Protein AF-A0A924WGQ6-F1 (afdb_monomer_lite)

Sequence (116 aa):
MAKQQQRPAPQPQQRKTAPAPVRRPAEKKESIFSAGSNELIFGRQNFILMGIGLALVLIGLATMSGGAMPDPNKWEPERIYSFTRITLAPIIMVAGFVTVAVGIFKRTPVANNSEA

Foldseek 3Di:
DDDDDDDDDDDDPDDPPDPDPPPDPPPPPPPPPPVPPPPPPAPPVLVVLLVVLVVLLVVLVVQQPQQDDPDPVDDDVCSNPPCCNPPVSVVSNVVSVVSNVCSVPVDDPPPPPPDD

pLDDT: mean 73.75, std 14.57, range [40.72, 95.31]

Structure (mmCIF, N/CA/C/O backbone):
data_AF-A0A924WGQ6-F1
#
_entry.id   AF-A0A924WGQ6-F1
#
loop_
_atom_site.group_PDB
_atom_site.id
_atom_site.type_symbol
_atom_site.label_atom_id
_atom_site.label_alt_id
_atom_site.label_comp_id
_atom_site.label_asym_id
_atom_site.label_entity_id
_atom_site.label_seq_id
_atom_site.pdbx_PDB_ins_code
_atom_site.Cartn_x
_atom_site.Cartn_y
_atom_site.Cartn_z
_atom_site.occupancy
_atom_site.B_iso_or_equiv
_atom_site.auth_seq_id
_atom_site.auth_comp_id
_atom_site.auth_asym_id
_atom_site.auth_atom_id
_atom_site.pdbx_PDB_model_num
ATOM 1 N N . MET A 1 1 ? -30.590 64.220 88.782 1.00 46.56 1 MET A N 1
ATOM 2 C CA . MET A 1 1 ? -30.851 62.978 88.026 1.00 46.56 1 MET A CA 1
ATOM 3 C C . MET A 1 1 ? -31.084 63.338 86.561 1.00 46.56 1 MET A C 1
ATOM 5 O O . MET A 1 1 ? -31.971 64.122 86.287 1.00 46.56 1 MET A O 1
ATOM 9 N N . ALA A 1 2 ? -30.199 62.834 85.695 1.00 44.94 2 ALA A N 1
ATOM 10 C CA . ALA A 1 2 ? -30.331 62.477 84.274 1.00 44.94 2 ALA A CA 1
ATOM 11 C C . ALA A 1 2 ? -31.230 63.284 83.286 1.00 44.94 2 ALA A C 1
ATOM 13 O O . ALA A 1 2 ? -32.449 63.246 83.392 1.00 44.94 2 ALA A O 1
ATOM 14 N N . LYS A 1 3 ? -30.567 63.789 82.220 1.00 44.88 3 LYS A N 1
ATOM 15 C CA . LYS A 1 3 ? -30.814 63.609 80.755 1.00 44.88 3 LYS A CA 1
ATOM 16 C C . LYS A 1 3 ? -30.995 64.873 79.883 1.00 44.88 3 LYS A C 1
ATOM 18 O O . LYS A 1 3 ? -31.962 65.596 80.043 1.00 44.88 3 LYS A O 1
ATOM 23 N N . GLN A 1 4 ? -30.122 64.925 78.851 1.00 50.44 4 GLN A N 1
ATOM 24 C CA . GLN A 1 4 ? -30.306 65.420 77.461 1.00 50.44 4 GLN A CA 1
ATOM 25 C C . GLN A 1 4 ? -30.511 66.946 77.285 1.00 50.44 4 GLN A C 1
ATOM 27 O O . GLN A 1 4 ? -31.231 67.557 78.046 1.00 50.44 4 GLN A O 1
ATOM 32 N N . GLN A 1 5 ? -29.932 67.676 76.320 1.00 52.31 5 GLN A N 1
ATOM 33 C CA . GLN A 1 5 ? -29.582 67.367 74.929 1.00 52.31 5 GLN A CA 1
ATOM 34 C C . GLN A 1 5 ? -28.833 68.588 74.294 1.00 52.31 5 GLN A C 1
ATOM 36 O O . GLN A 1 5 ? -29.193 69.721 74.583 1.00 52.31 5 GLN A O 1
ATOM 41 N N . GLN A 1 6 ? -27.913 68.326 73.341 1.00 51.81 6 GLN A N 1
ATOM 42 C CA . GLN A 1 6 ? -27.523 69.138 72.144 1.00 51.81 6 GLN A CA 1
ATOM 43 C C . GLN A 1 6 ? -26.500 70.326 72.179 1.00 51.81 6 GLN A C 1
ATOM 45 O O . GLN A 1 6 ? -26.848 71.459 72.465 1.00 51.81 6 GLN A O 1
ATOM 50 N N . ARG A 1 7 ? -25.262 70.014 71.710 1.00 52.53 7 ARG A N 1
ATOM 51 C CA . ARG A 1 7 ? -24.414 70.553 70.581 1.00 52.53 7 ARG A CA 1
ATOM 52 C C . ARG A 1 7 ? -24.196 72.073 70.338 1.00 52.53 7 ARG A C 1
ATOM 54 O O . ARG A 1 7 ? -25.148 72.839 70.370 1.00 52.53 7 ARG A O 1
ATOM 61 N N . PRO A 1 8 ? -22.972 72.480 69.899 1.00 52.50 8 PRO A N 1
ATOM 62 C CA . PRO A 1 8 ? -22.675 72.688 68.456 1.00 52.50 8 PRO A CA 1
ATOM 63 C C . PRO A 1 8 ? -21.314 72.126 67.943 1.00 52.50 8 PRO A C 1
ATOM 65 O O . PRO A 1 8 ? -20.557 71.503 68.677 1.00 52.50 8 PRO A O 1
ATOM 68 N N . ALA A 1 9 ? -21.085 72.267 66.629 1.00 64.94 9 ALA A N 1
ATOM 69 C CA . ALA A 1 9 ? -20.326 71.417 65.696 1.00 64.94 9 ALA A CA 1
ATOM 70 C C . ALA A 1 9 ? -18.778 71.513 65.653 1.00 64.94 9 ALA A C 1
ATOM 72 O O . ALA A 1 9 ? -18.228 72.611 65.653 1.00 64.94 9 ALA A O 1
ATOM 73 N N . PRO A 1 10 ? -18.088 70.386 65.382 1.00 58.06 10 PRO A N 1
ATOM 74 C CA . PRO A 1 10 ? -16.811 70.353 64.668 1.00 58.06 10 PRO A CA 1
ATOM 75 C C . PRO A 1 10 ? -17.032 70.234 63.149 1.00 58.06 10 PRO A C 1
ATOM 77 O O . PRO A 1 10 ? -17.890 69.488 62.678 1.00 58.06 10 PRO A O 1
ATOM 80 N N . GLN A 1 11 ? -16.252 71.004 62.397 1.00 62.16 11 GLN A N 1
ATOM 81 C CA . GLN A 1 11 ? -16.360 71.234 60.956 1.00 62.16 11 GLN A CA 1
ATOM 82 C C . GLN A 1 11 ? -16.189 69.959 60.101 1.00 62.16 11 GLN A C 1
ATOM 84 O O . GLN A 1 11 ? -15.439 69.055 60.476 1.00 62.16 11 GLN A O 1
ATOM 89 N N . PRO A 1 12 ? -16.830 69.890 58.918 1.00 52.91 12 PRO A N 1
ATOM 90 C CA . PRO A 1 12 ? -16.703 68.766 57.999 1.00 52.91 12 PRO A CA 1
ATOM 91 C C . PRO A 1 12 ? -15.320 68.766 57.331 1.00 52.91 12 PRO A C 1
ATOM 93 O O . PRO A 1 12 ? -15.083 69.476 56.354 1.00 52.91 12 PRO A O 1
ATOM 96 N N . GLN A 1 13 ? -14.401 67.937 57.832 1.00 59.25 13 GLN A N 1
ATOM 97 C CA . GLN A 1 13 ? -13.199 67.581 57.083 1.00 59.25 13 GLN A CA 1
ATOM 98 C C . GLN A 1 13 ? -13.611 66.810 55.829 1.00 59.25 13 GLN A C 1
ATOM 100 O O . GLN A 1 13 ? -14.220 65.739 55.870 1.00 59.25 13 GLN A O 1
ATOM 105 N N . GLN A 1 14 ? -13.328 67.449 54.701 1.00 59.91 14 GLN A N 1
ATOM 106 C CA . GLN A 1 14 ? -13.677 67.036 53.358 1.00 59.91 14 GLN A CA 1
ATOM 107 C C . GLN A 1 14 ? -13.204 65.608 53.081 1.00 59.91 14 GLN A C 1
ATOM 109 O O . GLN A 1 14 ? -12.016 65.290 53.131 1.00 59.91 14 GLN A O 1
ATOM 114 N N . ARG A 1 15 ? -14.167 64.759 52.719 1.00 58.88 15 ARG A N 1
ATOM 115 C CA . ARG A 1 15 ? -13.934 63.478 52.059 1.00 58.88 15 ARG A CA 1
ATOM 116 C C . ARG A 1 15 ? -13.085 63.704 50.807 1.00 58.88 15 ARG A C 1
ATOM 118 O O . ARG A 1 15 ? -13.582 64.206 49.804 1.00 58.88 15 ARG A O 1
ATOM 125 N N . LYS A 1 16 ? -11.842 63.237 50.835 1.00 53.50 16 LYS A N 1
ATOM 126 C CA . LYS A 1 16 ? -11.169 62.710 49.646 1.00 53.50 16 LYS A CA 1
ATOM 127 C C . LYS A 1 16 ? -10.887 61.242 49.914 1.00 53.50 16 LYS A C 1
ATOM 129 O O . LYS A 1 16 ? -9.807 60.847 50.330 1.00 53.50 16 LYS A O 1
ATOM 134 N N . THR A 1 17 ? -11.938 60.447 49.749 1.00 56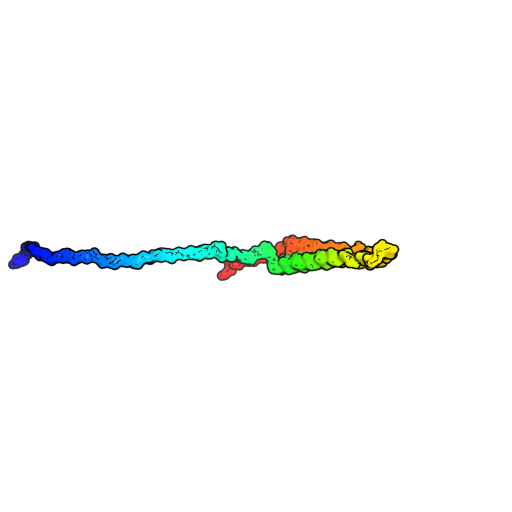.34 17 THR A N 1
ATOM 135 C CA . THR A 1 17 ? -11.839 59.001 49.587 1.00 56.34 17 THR A CA 1
ATOM 136 C C . THR A 1 17 ? -10.874 58.729 48.439 1.00 56.34 17 THR A C 1
ATOM 138 O O . THR A 1 17 ? -11.158 59.108 47.301 1.00 56.34 17 THR A O 1
ATOM 141 N N . ALA A 1 18 ? -9.735 58.105 48.734 1.00 66.31 18 ALA A N 1
ATOM 142 C CA . ALA A 1 18 ? -8.923 57.470 47.709 1.00 66.31 18 ALA A CA 1
ATOM 143 C C . ALA A 1 18 ? -9.837 56.522 46.908 1.00 66.31 18 ALA A C 1
ATOM 145 O O . ALA A 1 18 ? -10.608 55.777 47.525 1.00 66.31 18 ALA A O 1
ATOM 146 N N . PRO A 1 19 ? -9.837 56.571 45.566 1.00 61.28 19 PRO A N 1
ATOM 147 C CA . PRO A 1 19 ? -10.647 55.654 44.785 1.00 61.28 19 PRO A CA 1
ATOM 148 C C . PRO A 1 19 ? -10.179 54.229 45.089 1.00 61.28 19 PRO A C 1
ATOM 150 O O . PRO A 1 19 ? -8.992 53.916 44.992 1.00 61.28 19 PRO A O 1
ATOM 153 N N . ALA A 1 20 ? -11.117 53.384 45.515 1.00 65.31 20 ALA A N 1
ATOM 154 C CA . ALA A 1 20 ? -10.877 51.967 45.738 1.00 65.31 20 ALA A CA 1
ATOM 155 C C . ALA A 1 20 ? -10.213 51.360 44.487 1.00 65.31 20 ALA A C 1
ATOM 157 O O . ALA A 1 20 ? -10.630 51.694 43.372 1.00 65.31 20 ALA A O 1
ATOM 158 N N . PRO A 1 21 ? -9.211 50.471 44.621 1.00 68.00 21 PRO A N 1
ATOM 159 C CA . PRO A 1 21 ? -8.712 49.744 43.470 1.00 68.00 21 PRO A CA 1
ATOM 160 C C . PRO A 1 21 ? -9.886 48.922 42.952 1.00 68.00 21 PRO A C 1
ATOM 162 O O . PRO A 1 21 ? -10.379 48.025 43.638 1.00 68.00 21 PRO A O 1
ATOM 165 N N . VAL A 1 22 ? -10.384 49.283 41.770 1.00 67.12 22 VAL A N 1
ATOM 166 C CA . VAL A 1 22 ? -11.406 48.525 41.056 1.00 67.12 22 VAL A CA 1
ATOM 167 C C . VAL A 1 22 ? -10.825 47.128 40.872 1.00 67.12 22 VAL A C 1
ATOM 169 O O . VAL A 1 22 ? -9.979 46.908 40.005 1.00 67.12 22 VAL A O 1
ATOM 172 N N . ARG A 1 23 ? -11.222 46.195 41.746 1.00 65.25 23 ARG A N 1
ATOM 173 C CA . ARG A 1 23 ? -10.959 44.768 41.591 1.00 65.25 23 ARG A CA 1
ATOM 174 C C . ARG A 1 23 ? -11.731 44.353 40.351 1.00 65.25 23 ARG A C 1
ATOM 176 O O . ARG A 1 23 ? -12.902 44.000 40.437 1.00 65.25 23 ARG A O 1
ATOM 183 N N . ARG A 1 24 ? -11.097 44.490 39.186 1.00 62.75 24 ARG A N 1
ATOM 184 C CA . ARG A 1 24 ? -11.591 43.900 37.947 1.00 62.75 24 ARG A CA 1
ATOM 185 C C . ARG A 1 24 ? -11.776 42.414 38.260 1.00 62.75 24 ARG A C 1
ATOM 187 O O . ARG A 1 24 ? -10.806 41.802 38.721 1.00 62.75 24 ARG A O 1
ATOM 194 N N . PRO A 1 25 ? -12.983 41.843 38.110 1.00 57.25 25 PRO A N 1
ATOM 195 C CA . PRO A 1 25 ? -13.135 40.399 38.137 1.00 57.25 25 PRO A CA 1
ATOM 196 C C . PRO A 1 25 ? -12.107 39.846 37.158 1.00 57.25 25 PRO A C 1
ATOM 198 O O . PRO A 1 25 ? -11.990 40.369 36.051 1.00 57.25 25 PRO A O 1
ATOM 201 N N . ALA A 1 26 ? -11.293 38.895 37.609 1.00 63.25 26 ALA A N 1
ATOM 202 C CA . ALA A 1 26 ? -10.309 38.246 36.768 1.00 63.25 26 ALA A CA 1
ATOM 203 C C . ALA A 1 26 ? -11.035 37.725 35.525 1.00 63.25 26 ALA A C 1
ATOM 205 O O . ALA A 1 26 ? -11.803 36.768 35.596 1.00 63.25 26 ALA A O 1
ATOM 206 N N . GLU A 1 27 ? -10.845 38.425 34.411 1.00 61.34 27 GLU A N 1
ATOM 207 C CA . GLU A 1 27 ? -11.319 38.017 33.106 1.00 61.34 27 GLU A CA 1
ATOM 208 C C . GLU A 1 27 ? -10.617 36.697 32.825 1.00 61.34 27 GLU A C 1
ATOM 210 O O . GLU A 1 27 ? -9.405 36.650 32.589 1.00 61.34 27 GLU A O 1
ATOM 215 N N . LYS A 1 28 ? -11.364 35.601 32.985 1.00 57.94 28 LYS A N 1
ATOM 216 C CA . LYS A 1 28 ? -10.945 34.275 32.564 1.00 57.94 28 LYS A CA 1
ATOM 217 C C . LYS A 1 28 ? -10.652 34.422 31.077 1.00 57.94 28 LYS A C 1
ATOM 219 O O . LYS A 1 28 ? -11.575 34.459 30.271 1.00 57.94 28 LYS A O 1
ATOM 224 N N . LYS A 1 29 ? -9.369 34.574 30.734 1.00 61.41 29 LYS A N 1
ATOM 225 C CA . LYS A 1 29 ? -8.866 34.408 29.374 1.00 61.41 29 LYS A CA 1
ATOM 226 C C . LYS A 1 29 ? -9.233 32.986 28.976 1.00 61.41 29 LYS A C 1
ATOM 228 O O . LYS A 1 29 ? -8.475 32.051 29.212 1.00 61.41 29 LYS A O 1
ATOM 233 N N . GLU A 1 30 ? -10.425 32.823 28.425 1.00 64.06 30 GLU A N 1
ATOM 234 C CA . GLU A 1 30 ? -10.746 31.704 27.565 1.00 64.06 30 GLU A CA 1
ATOM 235 C C . GLU A 1 30 ? -9.752 31.832 26.415 1.00 64.06 30 GLU A C 1
ATOM 237 O O . GLU A 1 30 ? -9.872 32.687 25.536 1.00 64.06 30 GLU A O 1
ATOM 242 N N . SER A 1 31 ? -8.655 31.085 26.514 1.00 64.50 31 SER A N 1
ATOM 243 C CA . SER A 1 31 ? -7.716 30.935 25.423 1.00 64.50 31 SER A CA 1
ATOM 244 C C . SER A 1 31 ? -8.537 30.458 24.234 1.00 64.50 31 SER A C 1
ATOM 246 O O . SER A 1 31 ? -9.007 29.326 24.229 1.00 64.50 31 SER A O 1
ATOM 248 N N . ILE A 1 32 ? -8.711 31.321 23.234 1.00 63.28 32 ILE A N 1
ATOM 249 C CA . ILE A 1 32 ? -9.346 30.982 21.949 1.00 63.28 32 ILE A CA 1
ATOM 250 C C . ILE A 1 32 ? -8.636 29.781 21.295 1.00 63.28 32 ILE A C 1
ATOM 252 O O . ILE A 1 32 ? -9.212 29.047 20.503 1.00 63.28 32 ILE A O 1
ATOM 256 N N . PHE A 1 33 ? -7.402 29.518 21.721 1.00 66.88 33 PHE A N 1
ATOM 257 C CA . PHE A 1 33 ? -6.675 28.279 21.506 1.00 66.88 33 PHE A CA 1
ATOM 258 C C . PHE A 1 33 ? -6.871 27.323 22.686 1.00 66.88 33 PHE A C 1
ATOM 260 O O . PHE A 1 33 ? -5.917 26.947 23.362 1.00 66.88 33 PHE A O 1
ATOM 267 N N . SER A 1 34 ? -8.113 26.920 22.952 1.00 63.28 34 SER A N 1
ATOM 268 C CA . SER A 1 34 ? -8.317 25.604 23.543 1.00 63.28 34 SER A CA 1
ATOM 269 C C . SER A 1 34 ? -7.984 24.644 22.414 1.00 63.28 34 SER A C 1
ATOM 271 O O . SER A 1 34 ? -8.769 24.488 21.478 1.00 63.28 34 SER A O 1
ATOM 273 N N . ALA A 1 35 ? -6.758 24.114 22.418 1.00 65.06 35 ALA A N 1
ATOM 274 C CA . ALA A 1 35 ? -6.410 22.980 21.582 1.00 65.06 35 ALA A CA 1
ATOM 275 C C . ALA A 1 35 ? -7.403 21.881 21.958 1.00 65.06 35 ALA A C 1
ATOM 277 O O . ALA A 1 35 ? -7.253 21.250 23.006 1.00 65.06 35 ALA A O 1
ATOM 278 N N . GLY A 1 36 ? -8.475 21.762 21.164 1.00 61.25 36 GLY A N 1
ATOM 279 C CA . GLY A 1 36 ? -9.510 20.762 21.355 1.00 61.25 36 GLY A CA 1
ATOM 280 C C . GLY A 1 36 ? -8.816 19.436 21.598 1.00 61.25 36 GLY A C 1
ATOM 281 O O . GLY A 1 36 ? -7.837 19.125 20.913 1.00 61.25 36 GLY A O 1
ATOM 282 N N . SER A 1 37 ? -9.252 18.731 22.640 1.00 61.59 37 SER A N 1
ATOM 283 C CA . SER A 1 37 ? -8.768 17.399 22.986 1.00 61.59 37 SER A CA 1
ATOM 284 C C . SER A 1 37 ? -8.487 16.632 21.697 1.00 61.59 37 SER A C 1
ATOM 286 O O . SER A 1 37 ? -9.382 16.514 20.863 1.00 61.59 37 SER A O 1
ATOM 288 N N . ASN A 1 38 ? -7.226 16.218 21.503 1.00 64.69 38 ASN A N 1
ATOM 289 C CA . ASN A 1 38 ? -6.743 15.495 20.321 1.00 64.69 38 ASN A CA 1
ATOM 290 C C . ASN A 1 38 ? -7.372 14.095 20.280 1.00 64.69 38 ASN A C 1
ATOM 292 O O . ASN A 1 38 ? -6.693 13.076 20.402 1.00 64.69 38 ASN A O 1
ATOM 296 N N . GLU A 1 39 ? -8.689 14.047 20.172 1.00 68.69 39 GLU A N 1
ATOM 297 C CA . GLU A 1 39 ? -9.457 12.841 20.004 1.00 68.69 39 GLU A CA 1
ATOM 298 C C . GLU A 1 39 ? -9.357 12.493 18.527 1.00 68.69 39 GLU A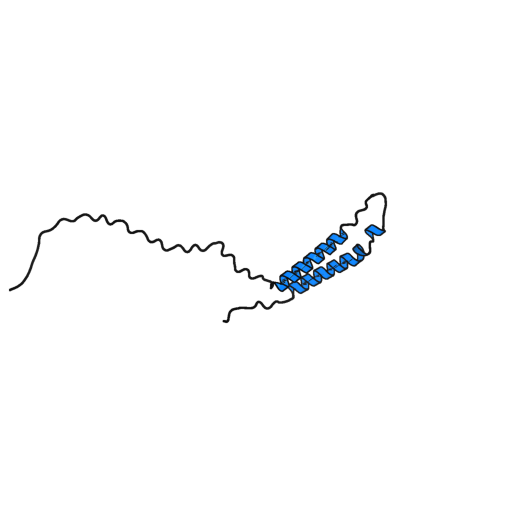 C 1
ATOM 300 O O . GLU A 1 39 ? -10.070 13.000 17.662 1.00 68.69 39 GLU A O 1
ATOM 305 N N . LEU A 1 40 ? -8.334 11.701 18.218 1.00 74.31 40 LEU A N 1
ATOM 306 C CA . LEU A 1 40 ? -8.158 11.156 16.887 1.00 74.31 40 LEU A CA 1
ATOM 307 C C . LEU A 1 40 ? -9.415 10.342 16.553 1.00 74.31 40 LEU A C 1
ATOM 309 O O . LEU A 1 40 ? -9.727 9.378 17.249 1.00 74.31 40 LEU A O 1
ATOM 313 N N . ILE A 1 41 ? -10.101 10.710 15.462 1.00 74.00 41 ILE A N 1
ATOM 314 C CA . ILE A 1 41 ? -11.299 10.011 14.945 1.0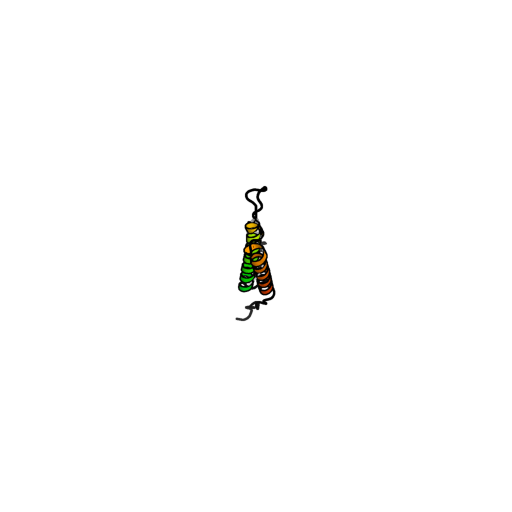0 74.00 41 ILE A CA 1
ATOM 315 C C . ILE A 1 41 ? -11.029 8.506 14.776 1.00 74.00 41 ILE A C 1
ATOM 317 O O . ILE A 1 41 ? -11.921 7.671 14.910 1.00 74.00 41 ILE A O 1
ATOM 321 N N . PHE A 1 42 ? -9.770 8.161 14.510 1.00 75.19 42 PHE A N 1
ATOM 322 C CA . PHE A 1 42 ? -9.275 6.797 14.452 1.00 75.19 42 PHE A CA 1
ATOM 323 C C . PHE A 1 42 ? -8.283 6.568 15.591 1.00 75.19 42 PHE A C 1
ATOM 325 O O . PHE A 1 42 ? -7.388 7.383 15.815 1.00 75.19 42 PHE A O 1
ATOM 332 N N . GLY A 1 43 ? -8.384 5.428 16.280 1.00 84.25 43 GLY A N 1
ATOM 333 C CA . GLY A 1 43 ? -7.410 5.068 17.309 1.00 84.25 43 GLY A CA 1
ATOM 334 C C . GLY A 1 43 ? -5.977 5.051 16.758 1.00 84.25 43 GLY A C 1
ATOM 335 O O . GLY A 1 43 ? -5.751 4.786 15.575 1.00 84.25 43 GLY A O 1
ATOM 336 N N . ARG A 1 44 ? -4.977 5.282 17.621 1.00 82.62 44 ARG A N 1
ATOM 337 C CA . ARG A 1 44 ? -3.548 5.348 17.239 1.00 82.62 44 ARG A CA 1
ATOM 338 C C . ARG A 1 44 ? -3.108 4.183 16.345 1.00 82.62 44 ARG A C 1
ATOM 340 O O . ARG A 1 44 ? -2.371 4.373 15.384 1.00 82.62 44 ARG A O 1
ATOM 347 N N . GLN A 1 45 ? -3.575 2.973 16.645 1.00 84.50 45 GLN A N 1
ATOM 348 C CA . GLN A 1 45 ? -3.227 1.775 15.881 1.00 84.50 45 GLN A CA 1
ATOM 349 C C . GLN A 1 45 ? -3.797 1.793 14.455 1.00 84.50 45 GLN A C 1
ATOM 351 O O . GLN A 1 45 ? -3.153 1.318 13.525 1.00 84.50 45 GLN A O 1
ATOM 356 N N . ASN A 1 46 ? -4.986 2.355 14.268 1.00 88.94 46 ASN A N 1
ATOM 357 C CA . ASN A 1 46 ? -5.624 2.485 12.965 1.00 88.94 46 ASN A CA 1
ATOM 358 C C . ASN A 1 46 ? -4.966 3.563 12.115 1.00 88.94 46 ASN A C 1
ATOM 360 O O . ASN A 1 46 ? -4.727 3.347 10.931 1.00 88.94 46 ASN A O 1
ATOM 364 N N . PHE A 1 47 ? -4.584 4.674 12.741 1.00 89.44 47 PHE A N 1
ATOM 365 C CA . PHE A 1 47 ? -3.811 5.716 12.079 1.00 89.44 47 PHE A CA 1
ATOM 366 C C . PHE A 1 47 ? -2.471 5.181 11.541 1.00 89.44 47 PHE A C 1
ATOM 368 O O . PHE A 1 47 ? -2.098 5.472 10.407 1.00 89.44 47 PHE A O 1
ATOM 375 N N . ILE A 1 48 ? -1.787 4.320 12.306 1.00 90.50 48 ILE A N 1
ATOM 376 C CA . ILE A 1 48 ? -0.557 3.648 11.850 1.00 90.50 48 ILE A CA 1
ATOM 377 C C . ILE A 1 48 ? -0.833 2.746 10.637 1.00 90.50 48 ILE A C 1
ATOM 379 O O . ILE A 1 48 ? -0.082 2.797 9.666 1.00 90.50 48 ILE A O 1
ATOM 383 N N . LEU A 1 49 ? -1.917 1.958 10.651 1.00 91.00 49 LEU A N 1
ATOM 384 C CA . LEU A 1 49 ? -2.294 1.110 9.509 1.00 91.00 49 LEU A CA 1
ATOM 385 C C . LEU A 1 49 ? -2.578 1.934 8.247 1.00 91.00 49 LEU A C 1
ATOM 387 O O . LEU A 1 49 ? -2.130 1.565 7.162 1.00 91.00 49 LEU A O 1
ATOM 391 N N . MET A 1 50 ? -3.262 3.072 8.383 1.00 91.56 50 MET A N 1
ATOM 392 C CA . MET A 1 50 ? -3.493 3.982 7.259 1.00 91.56 50 MET A CA 1
ATOM 393 C C . MET A 1 50 ? -2.188 4.586 6.729 1.00 91.56 50 MET A C 1
ATOM 395 O O . MET A 1 50 ? -2.006 4.656 5.515 1.00 91.56 50 MET A O 1
ATOM 399 N N . GLY A 1 51 ? -1.257 4.959 7.613 1.00 93.75 51 GLY A N 1
ATOM 400 C CA . GLY A 1 51 ? 0.069 5.446 7.221 1.00 93.75 51 GLY A CA 1
ATOM 401 C C . GLY A 1 51 ? 0.882 4.405 6.445 1.00 93.75 51 GLY A C 1
ATOM 402 O O . GLY A 1 51 ? 1.482 4.728 5.422 1.00 93.75 51 GLY A O 1
ATOM 403 N N . ILE A 1 52 ? 0.844 3.140 6.877 1.00 94.31 52 ILE A N 1
ATOM 404 C CA . ILE A 1 52 ? 1.487 2.025 6.161 1.00 94.31 52 ILE A CA 1
ATOM 405 C C . ILE A 1 52 ? 0.849 1.835 4.780 1.00 94.31 52 ILE A C 1
ATOM 407 O O . ILE A 1 52 ? 1.560 1.719 3.782 1.00 94.31 52 ILE A O 1
ATOM 411 N N . GLY A 1 53 ? -0.483 1.848 4.700 1.00 93.25 53 GLY A N 1
ATOM 412 C CA . GLY A 1 53 ? -1.194 1.734 3.428 1.00 93.25 53 GLY A CA 1
ATOM 413 C C . GLY A 1 53 ? -0.854 2.867 2.454 1.00 93.25 53 GLY A C 1
ATOM 414 O O . GLY A 1 53 ? -0.613 2.613 1.275 1.00 93.25 53 GLY A O 1
ATOM 415 N N . LEU A 1 54 ? -0.735 4.103 2.949 1.00 94.88 54 LEU A N 1
ATOM 416 C CA . LEU A 1 54 ? -0.304 5.247 2.145 1.00 94.88 54 LEU A CA 1
ATOM 417 C C . LEU A 1 54 ? 1.126 5.072 1.616 1.00 94.88 54 LEU A C 1
ATOM 419 O O . LEU A 1 54 ? 1.376 5.321 0.437 1.00 94.88 54 LEU A O 1
ATOM 423 N N . ALA A 1 55 ? 2.054 4.601 2.453 1.00 95.31 55 ALA A N 1
ATOM 424 C CA . ALA A 1 55 ? 3.425 4.326 2.029 1.00 95.31 55 ALA A CA 1
ATOM 425 C C . ALA A 1 55 ? 3.475 3.275 0.905 1.00 95.31 55 ALA A C 1
ATOM 427 O O . ALA A 1 55 ? 4.194 3.464 -0.074 1.00 95.31 55 ALA A O 1
ATOM 428 N N . LEU A 1 56 ? 2.666 2.213 0.991 1.00 93.94 56 LEU A N 1
ATOM 429 C CA . LEU A 1 56 ? 2.568 1.194 -0.061 1.00 93.94 56 LEU A CA 1
ATOM 430 C C . LEU A 1 56 ? 2.055 1.766 -1.388 1.00 93.94 56 LEU A C 1
ATOM 432 O O . LEU A 1 56 ? 2.608 1.451 -2.440 1.00 93.94 56 LEU A O 1
ATOM 436 N N . VAL A 1 57 ? 1.045 2.641 -1.352 1.00 93.44 57 VAL A N 1
ATOM 437 C CA . VAL A 1 57 ? 0.536 3.307 -2.563 1.00 93.44 57 VAL A CA 1
ATOM 438 C C . VAL A 1 57 ? 1.617 4.185 -3.196 1.00 93.44 57 VAL A C 1
ATOM 440 O O . VAL A 1 57 ? 1.829 4.115 -4.406 1.00 93.44 57 VAL A O 1
ATOM 443 N N . LEU A 1 58 ? 2.347 4.963 -2.390 1.00 94.00 58 LEU A N 1
ATOM 444 C CA . LEU A 1 58 ? 3.451 5.793 -2.879 1.00 94.00 58 LEU A CA 1
ATOM 445 C C . LEU A 1 58 ? 4.572 4.952 -3.499 1.00 94.00 58 LEU A C 1
ATOM 447 O O . LEU A 1 58 ? 5.084 5.314 -4.555 1.00 94.00 58 LEU A O 1
ATOM 451 N N . ILE A 1 59 ? 4.918 3.812 -2.896 1.00 92.06 59 ILE A N 1
ATOM 452 C CA . ILE A 1 59 ? 5.907 2.875 -3.447 1.00 92.06 59 ILE A CA 1
ATOM 453 C C . ILE A 1 59 ? 5.421 2.284 -4.777 1.00 92.06 59 ILE A C 1
ATOM 455 O O . ILE A 1 59 ? 6.192 2.222 -5.737 1.00 92.06 59 ILE A O 1
ATOM 459 N N . GLY A 1 60 ? 4.149 1.884 -4.871 1.00 89.56 60 GLY A N 1
ATOM 460 C CA . GLY A 1 60 ? 3.558 1.373 -6.1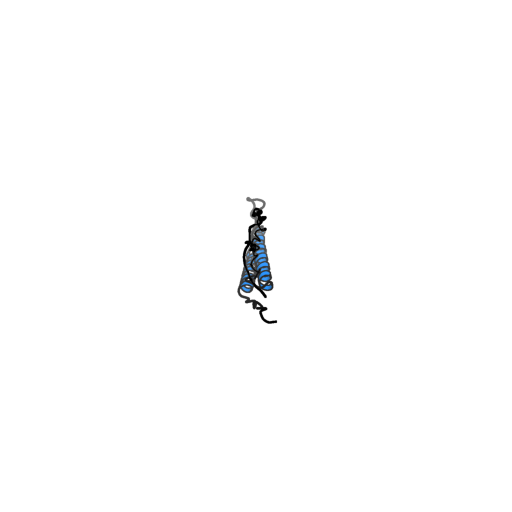11 1.00 89.56 60 GLY A CA 1
ATOM 461 C C . GLY A 1 60 ? 3.625 2.399 -7.246 1.00 89.56 60 GLY A C 1
ATOM 462 O O . GLY A 1 60 ? 4.098 2.088 -8.340 1.00 89.56 60 GLY A O 1
ATOM 463 N N . LEU A 1 61 ? 3.250 3.649 -6.959 1.00 89.19 61 LEU A N 1
ATOM 464 C CA . LEU A 1 61 ? 3.332 4.756 -7.916 1.00 89.19 61 LEU A CA 1
ATOM 465 C C . LEU A 1 61 ? 4.783 5.092 -8.297 1.00 89.19 61 LEU A C 1
ATOM 467 O O . LEU A 1 61 ? 5.085 5.273 -9.476 1.00 89.19 61 LEU A O 1
ATOM 471 N N . ALA A 1 62 ? 5.700 5.120 -7.327 1.00 88.00 62 ALA A N 1
ATOM 472 C CA . ALA A 1 62 ? 7.121 5.366 -7.578 1.00 88.00 62 ALA A CA 1
ATOM 473 C C . ALA A 1 62 ? 7.752 4.269 -8.449 1.00 88.00 62 ALA A C 1
ATOM 475 O O . ALA A 1 62 ? 8.579 4.549 -9.312 1.00 88.00 62 ALA A O 1
ATOM 476 N N . THR A 1 63 ? 7.325 3.018 -8.282 1.00 84.12 63 THR A N 1
ATOM 477 C CA . THR A 1 63 ? 7.813 1.897 -9.097 1.00 84.12 63 THR A CA 1
ATOM 478 C C . THR A 1 63 ? 7.383 2.034 -10.565 1.00 84.12 63 THR A C 1
ATOM 480 O O . THR A 1 63 ? 8.129 1.658 -11.471 1.00 84.12 63 THR A O 1
ATOM 483 N N . MET A 1 64 ? 6.214 2.630 -10.831 1.00 82.25 64 MET A N 1
ATOM 484 C CA . MET A 1 64 ? 5.744 2.888 -12.197 1.00 82.25 64 MET A CA 1
ATOM 485 C C . MET A 1 64 ? 6.543 3.992 -12.911 1.00 82.25 64 MET A C 1
ATOM 487 O O . MET A 1 64 ? 6.762 3.879 -14.118 1.00 82.25 64 MET A O 1
ATOM 491 N N . SER A 1 65 ? 7.042 5.011 -12.200 1.00 76.69 65 SER A N 1
ATOM 492 C CA . SER A 1 65 ? 7.639 6.209 -12.819 1.00 76.69 65 SER A CA 1
ATOM 493 C C . SER A 1 65 ? 8.999 5.985 -13.502 1.00 76.69 65 SER A C 1
ATOM 495 O O . SER A 1 65 ? 9.363 6.728 -14.408 1.00 76.69 65 SER A O 1
ATOM 497 N N . GLY A 1 66 ? 9.758 4.948 -13.133 1.00 71.56 66 GLY A N 1
ATOM 498 C CA . GLY A 1 66 ? 11.155 4.786 -13.578 1.00 71.56 66 GLY A CA 1
ATOM 499 C C . GLY A 1 66 ? 11.393 4.290 -15.018 1.00 71.56 66 GLY A C 1
ATOM 500 O O . GLY A 1 66 ? 12.423 3.665 -15.251 1.00 71.56 66 GLY A O 1
ATOM 501 N N . GLY A 1 67 ? 10.426 4.398 -15.935 1.00 70.69 67 GLY A N 1
ATOM 502 C CA . GLY A 1 67 ? 10.385 3.649 -17.210 1.00 70.69 67 GLY A CA 1
ATOM 503 C C . GLY A 1 67 ? 10.921 4.413 -18.413 1.00 70.69 67 GLY A C 1
ATOM 504 O O . GLY A 1 67 ? 10.746 3.970 -19.544 1.00 70.69 67 GLY A O 1
ATOM 505 N N . ALA A 1 68 ? 11.524 5.575 -18.167 1.00 70.25 68 ALA A N 1
ATOM 506 C CA . ALA A 1 68 ? 11.970 6.482 -19.208 1.00 70.25 68 ALA A CA 1
ATOM 507 C C . ALA A 1 68 ? 13.093 5.866 -20.055 1.00 70.25 68 ALA A C 1
ATOM 509 O O . ALA A 1 68 ? 14.066 5.308 -19.538 1.00 70.25 68 ALA A O 1
ATOM 510 N N . MET A 1 69 ? 12.935 5.988 -21.370 1.00 66.81 69 MET A N 1
ATOM 511 C CA . MET A 1 69 ? 13.923 5.590 -22.365 1.00 66.81 69 MET A CA 1
ATOM 512 C C . MET A 1 69 ? 15.119 6.556 -22.296 1.00 66.81 69 MET A C 1
ATOM 514 O O . MET A 1 69 ? 14.895 7.763 -22.388 1.00 66.81 69 MET A O 1
ATOM 518 N N . PRO A 1 70 ? 16.367 6.080 -22.138 1.00 72.94 70 PRO A N 1
ATOM 519 C CA . PRO A 1 70 ? 17.537 6.959 -22.169 1.00 72.94 70 PRO A CA 1
ATOM 520 C C . PRO A 1 70 ? 17.783 7.564 -23.561 1.00 72.94 70 PRO A C 1
ATOM 522 O O . PRO A 1 70 ? 18.239 8.698 -23.646 1.00 72.94 70 PRO A O 1
ATOM 525 N N . ASP A 1 71 ? 17.419 6.849 -24.631 1.00 77.25 71 ASP A N 1
ATOM 526 C CA . ASP A 1 71 ? 17.469 7.331 -26.013 1.00 77.25 71 ASP A CA 1
ATOM 527 C C . ASP A 1 71 ? 16.087 7.182 -26.672 1.00 77.25 71 ASP A C 1
ATOM 529 O O . ASP A 1 71 ? 15.646 6.053 -26.880 1.00 77.25 71 ASP A O 1
ATOM 533 N N . PRO A 1 72 ? 15.401 8.267 -27.076 1.00 75.50 72 PRO A N 1
ATOM 534 C CA . PRO A 1 72 ? 14.069 8.190 -27.690 1.00 75.50 72 PRO A CA 1
ATOM 535 C C . PRO A 1 72 ? 14.047 7.467 -29.051 1.00 75.50 72 PRO A C 1
ATOM 537 O O . PRO A 1 72 ? 12.979 7.105 -29.533 1.00 75.50 72 PRO A O 1
ATOM 540 N N . ASN A 1 73 ? 15.217 7.229 -29.656 1.00 78.94 73 ASN A N 1
ATOM 541 C CA . ASN A 1 73 ? 15.376 6.517 -30.928 1.00 78.94 73 ASN A CA 1
ATOM 542 C C . ASN A 1 73 ? 15.680 5.013 -30.767 1.00 78.94 73 ASN A C 1
ATOM 544 O O . ASN A 1 73 ? 15.790 4.309 -31.770 1.00 78.94 73 ASN A O 1
ATOM 548 N N . LYS A 1 74 ? 15.839 4.508 -29.535 1.00 71.00 74 LYS A N 1
ATOM 549 C CA . LYS A 1 74 ? 16.073 3.084 -29.252 1.00 71.00 74 LYS A CA 1
ATOM 550 C C . LYS A 1 74 ? 15.008 2.555 -28.307 1.00 71.00 74 LYS A C 1
ATOM 552 O O . LYS A 1 74 ? 14.952 2.952 -27.152 1.00 71.00 74 LYS A O 1
ATOM 557 N N . TRP A 1 75 ? 14.187 1.632 -28.799 1.00 70.25 75 TRP A N 1
ATOM 558 C CA . TRP A 1 75 ? 13.162 0.966 -28.004 1.00 70.25 75 TRP A CA 1
ATOM 559 C C . TRP A 1 75 ? 13.763 -0.217 -27.235 1.00 70.25 75 TRP A C 1
ATOM 561 O O . TRP A 1 75 ? 14.108 -1.229 -27.840 1.00 70.25 75 TRP A O 1
ATOM 571 N N . GLU A 1 76 ? 13.871 -0.100 -25.909 1.00 70.94 76 GLU A N 1
ATOM 572 C CA . GLU A 1 76 ? 14.240 -1.202 -25.000 1.00 70.94 76 GLU A CA 1
ATOM 573 C C . GLU A 1 76 ? 12.958 -1.760 -24.348 1.00 70.94 76 GLU A C 1
ATOM 575 O O . GLU A 1 76 ? 12.530 -1.267 -23.292 1.00 70.94 76 GLU A O 1
ATOM 580 N N . PRO A 1 77 ? 12.308 -2.776 -24.947 1.00 69.94 77 PRO A N 1
ATOM 581 C CA . PRO A 1 77 ? 11.043 -3.318 -24.451 1.00 69.94 77 PRO A CA 1
ATOM 582 C C . PRO A 1 77 ? 11.158 -3.871 -23.026 1.00 69.94 77 PRO A C 1
ATOM 584 O O . PRO A 1 77 ? 10.188 -3.825 -22.278 1.00 69.94 77 PRO A O 1
ATOM 587 N N . GLU A 1 78 ? 12.342 -4.319 -22.607 1.00 72.06 78 GLU A N 1
ATOM 588 C CA . GLU A 1 78 ? 12.597 -4.874 -21.272 1.00 72.06 78 GLU A CA 1
ATOM 589 C C . GLU A 1 78 ? 12.441 -3.844 -20.138 1.00 72.06 78 GLU A C 1
ATOM 591 O O . GLU A 1 78 ? 12.038 -4.192 -19.026 1.00 72.06 78 GLU A O 1
ATOM 596 N N . ARG A 1 79 ? 12.716 -2.555 -20.399 1.00 67.56 79 ARG A N 1
ATOM 597 C CA . ARG A 1 79 ? 12.558 -1.488 -19.389 1.00 67.56 79 ARG A CA 1
ATOM 598 C C . ARG A 1 79 ? 11.106 -1.078 -19.197 1.00 67.56 79 ARG A C 1
ATOM 600 O O . ARG A 1 79 ? 10.706 -0.772 -18.069 1.00 67.56 79 ARG A O 1
ATOM 607 N N . ILE A 1 80 ? 10.343 -1.071 -20.287 1.00 70.56 80 ILE A N 1
ATOM 608 C CA . ILE A 1 80 ? 8.942 -0.639 -20.324 1.00 70.56 80 ILE A CA 1
ATOM 609 C C . ILE A 1 80 ? 8.040 -1.787 -19.874 1.00 70.56 80 ILE A C 1
ATOM 611 O O . ILE A 1 80 ? 7.235 -1.616 -18.959 1.00 70.56 80 ILE A O 1
ATOM 615 N N . TYR A 1 81 ? 8.252 -2.982 -20.429 1.00 68.31 81 TYR A N 1
ATOM 616 C CA . TYR A 1 81 ? 7.532 -4.202 -20.079 1.00 68.31 81 TYR A CA 1
ATOM 617 C C . TYR A 1 81 ? 8.219 -5.008 -18.973 1.00 68.31 81 TYR A C 1
ATOM 619 O O . TYR A 1 81 ? 8.206 -6.238 -18.960 1.00 68.31 81 TYR A O 1
ATOM 627 N N . SER A 1 82 ? 8.822 -4.313 -18.011 1.00 71.62 82 SER A N 1
ATOM 628 C CA . SER A 1 82 ? 9.382 -4.976 -16.841 1.00 71.62 82 SER A CA 1
ATOM 629 C C . SER A 1 82 ? 8.254 -5.592 -16.010 1.00 71.62 82 SER A C 1
ATOM 631 O O . SER A 1 82 ? 7.288 -4.907 -15.653 1.00 71.62 82 SER A O 1
ATOM 633 N N . PHE A 1 83 ? 8.401 -6.869 -15.644 1.00 77.94 83 PHE A N 1
ATOM 634 C CA . PHE A 1 83 ? 7.483 -7.593 -14.753 1.00 77.94 83 PHE A CA 1
ATOM 635 C C . PHE A 1 83 ? 7.172 -6.806 -13.466 1.00 77.94 83 PHE A C 1
ATOM 637 O O . PHE A 1 83 ? 6.052 -6.836 -12.947 1.00 77.94 83 PHE A O 1
ATOM 644 N N . THR A 1 84 ? 8.145 -6.029 -12.991 1.00 80.06 84 THR A N 1
ATOM 645 C CA . THR A 1 84 ? 8.027 -5.153 -11.825 1.00 80.06 84 THR A CA 1
ATOM 646 C C . THR A 1 84 ? 6.974 -4.052 -12.011 1.00 80.06 84 THR A C 1
ATOM 648 O O . THR A 1 84 ? 6.290 -3.691 -11.062 1.00 80.06 84 THR A O 1
ATOM 651 N N . ARG A 1 85 ? 6.786 -3.518 -13.221 1.00 81.44 85 ARG A N 1
ATOM 652 C CA . ARG A 1 85 ? 5.831 -2.425 -13.485 1.00 81.44 85 ARG A CA 1
ATOM 653 C C . ARG A 1 85 ? 4.456 -2.926 -13.893 1.00 81.44 85 ARG A C 1
ATOM 655 O O . ARG A 1 85 ? 3.464 -2.344 -13.478 1.00 81.44 85 ARG A O 1
ATOM 662 N N . ILE A 1 86 ? 4.403 -3.975 -14.713 1.00 81.81 86 ILE A N 1
ATOM 663 C CA . ILE A 1 86 ? 3.135 -4.514 -15.228 1.00 81.81 86 ILE A CA 1
ATOM 664 C C . ILE A 1 86 ? 2.384 -5.272 -14.135 1.00 81.81 86 ILE A C 1
ATOM 666 O O . ILE A 1 86 ? 1.163 -5.209 -14.066 1.00 81.81 86 ILE A O 1
ATOM 670 N N . THR A 1 87 ? 3.113 -5.992 -13.284 1.00 83.44 87 THR A N 1
ATOM 671 C CA . THR A 1 87 ? 2.522 -6.954 -12.347 1.00 83.44 87 THR A CA 1
ATOM 672 C C . THR A 1 87 ? 2.801 -6.564 -10.909 1.00 83.44 87 THR A C 1
ATOM 674 O O . THR A 1 87 ? 1.868 -6.408 -10.128 1.00 83.44 87 THR A O 1
ATOM 677 N N . LEU A 1 88 ? 4.067 -6.342 -10.549 1.00 86.44 88 LEU A N 1
ATOM 678 C CA . LEU A 1 88 ? 4.415 -6.099 -9.148 1.00 86.44 88 LEU A CA 1
ATOM 679 C C . LEU A 1 88 ? 3.862 -4.757 -8.638 1.00 86.44 88 LEU A C 1
ATOM 681 O O . LEU A 1 88 ? 3.269 -4.713 -7.564 1.00 86.44 88 LEU A O 1
ATOM 685 N N . ALA A 1 89 ? 3.997 -3.677 -9.414 1.00 88.81 89 ALA A N 1
ATOM 686 C CA . ALA A 1 89 ? 3.539 -2.351 -9.006 1.00 88.81 89 ALA A CA 1
ATOM 687 C C . ALA A 1 89 ? 2.008 -2.271 -8.809 1.00 88.81 89 ALA A C 1
ATOM 689 O O . ALA A 1 89 ? 1.595 -1.802 -7.744 1.00 88.81 89 ALA A O 1
ATOM 690 N N . PRO A 1 90 ? 1.150 -2.777 -9.724 1.00 88.94 90 PRO A N 1
ATOM 691 C CA . PRO A 1 90 ? -0.293 -2.821 -9.490 1.00 88.94 90 PRO A CA 1
ATOM 692 C C . PRO A 1 90 ? -0.679 -3.681 -8.288 1.00 88.94 90 PRO A C 1
ATOM 694 O O . PRO A 1 90 ? -1.546 -3.282 -7.516 1.00 88.94 90 PRO A O 1
ATOM 697 N N . ILE A 1 91 ? -0.016 -4.823 -8.078 1.00 93.62 91 ILE A N 1
ATOM 698 C CA . ILE A 1 91 ? -0.282 -5.690 -6.921 1.00 93.62 91 ILE A CA 1
ATOM 699 C C . ILE A 1 91 ? 0.016 -4.948 -5.612 1.00 93.62 91 ILE A C 1
ATOM 701 O O . ILE A 1 91 ? -0.809 -4.963 -4.698 1.00 93.62 91 ILE A O 1
ATOM 705 N N . ILE A 1 92 ? 1.155 -4.253 -5.532 1.00 92.19 92 ILE A N 1
ATOM 706 C CA . ILE A 1 92 ? 1.519 -3.439 -4.362 1.00 92.19 92 ILE A CA 1
ATOM 707 C C . ILE A 1 92 ? 0.499 -2.314 -4.148 1.00 92.19 92 ILE A C 1
ATOM 709 O O . ILE A 1 92 ? 0.083 -2.071 -3.015 1.00 92.19 92 ILE A O 1
ATOM 713 N N . MET A 1 93 ? 0.056 -1.656 -5.222 1.00 93.50 93 MET A N 1
ATOM 714 C CA . MET A 1 93 ? -0.940 -0.587 -5.147 1.00 93.50 93 MET A CA 1
ATOM 715 C C . MET A 1 93 ? -2.280 -1.099 -4.594 1.00 93.50 93 MET A C 1
ATOM 717 O O . MET A 1 93 ? -2.837 -0.496 -3.677 1.00 93.50 93 MET A O 1
ATOM 721 N N . VAL A 1 94 ? -2.768 -2.242 -5.090 1.00 94.81 94 VAL A N 1
ATOM 722 C CA . VAL A 1 94 ? -3.996 -2.888 -4.597 1.00 94.81 94 VAL A CA 1
ATOM 723 C C . VAL A 1 94 ? -3.846 -3.299 -3.132 1.00 94.81 94 VAL A C 1
ATOM 725 O O . VAL A 1 94 ? -4.727 -3.008 -2.326 1.00 94.81 94 VAL A O 1
ATOM 728 N N . ALA A 1 95 ? -2.718 -3.907 -2.754 1.00 95.06 95 ALA A N 1
ATOM 729 C CA . ALA A 1 95 ? -2.439 -4.257 -1.362 1.00 95.06 95 ALA A CA 1
ATOM 730 C C . ALA A 1 95 ? -2.425 -3.017 -0.445 1.00 95.06 95 ALA A C 1
ATOM 732 O O . ALA A 1 95 ? -2.957 -3.058 0.669 1.00 95.06 95 ALA A O 1
ATOM 733 N N . GLY A 1 96 ? -1.881 -1.895 -0.927 1.00 93.88 96 GLY A N 1
ATOM 734 C CA . GLY A 1 96 ? -1.927 -0.601 -0.250 1.00 93.88 96 GLY A CA 1
ATOM 735 C C . GLY A 1 96 ? -3.359 -0.124 -0.013 1.00 93.88 96 GLY A C 1
ATOM 736 O O . GLY A 1 96 ? -3.726 0.161 1.127 1.00 93.88 96 GLY A O 1
ATOM 737 N N . PHE A 1 97 ? -4.205 -0.126 -1.048 1.00 94.62 97 PHE A N 1
ATOM 738 C CA . PHE A 1 9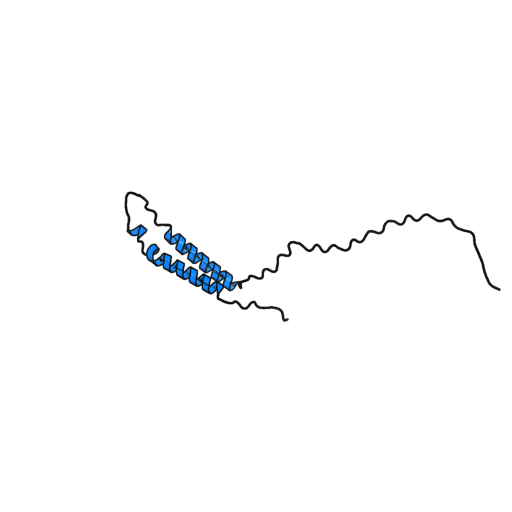7 ? -5.616 0.255 -0.913 1.00 94.62 97 PHE A CA 1
ATOM 739 C C . PHE A 1 97 ? -6.398 -0.651 0.038 1.00 94.62 97 PHE A C 1
ATOM 741 O O . PHE A 1 97 ? -7.166 -0.147 0.855 1.00 94.62 97 PHE A O 1
ATOM 748 N N . VAL A 1 98 ? -6.176 -1.968 -0.012 1.00 95.25 98 VAL A N 1
ATOM 749 C CA . VAL A 1 98 ? -6.794 -2.914 0.930 1.00 95.25 98 VAL A CA 1
ATOM 750 C C . VAL A 1 98 ? -6.358 -2.605 2.363 1.00 95.25 98 VAL A C 1
ATOM 752 O O . VAL A 1 98 ? -7.190 -2.582 3.266 1.00 95.25 98 VAL A O 1
ATOM 755 N N . THR A 1 99 ? -5.079 -2.297 2.578 1.00 93.75 99 THR A N 1
ATOM 756 C CA . THR A 1 99 ? -4.547 -1.947 3.905 1.00 93.75 99 THR A CA 1
ATOM 757 C C . THR A 1 99 ? -5.183 -0.668 4.452 1.00 93.75 99 THR A C 1
ATOM 759 O O . THR A 1 99 ? -5.593 -0.632 5.613 1.00 93.75 99 THR A O 1
ATOM 762 N N . VAL A 1 100 ? -5.328 0.366 3.616 1.00 92.31 100 VAL A N 1
ATOM 763 C CA . VAL A 1 100 ? -6.026 1.609 3.985 1.00 92.31 100 VAL A CA 1
ATOM 764 C C . VAL A 1 100 ? -7.497 1.328 4.291 1.00 92.31 100 VAL A C 1
ATOM 766 O O . VAL A 1 100 ? -7.992 1.776 5.323 1.00 92.31 100 VAL A O 1
ATOM 769 N N . ALA A 1 101 ? -8.182 0.548 3.450 1.00 92.81 101 ALA A N 1
ATOM 770 C CA . ALA A 1 101 ? -9.575 0.171 3.670 1.00 92.81 101 ALA A CA 1
ATOM 771 C C . ALA A 1 101 ? -9.748 -0.549 5.016 1.00 92.81 101 ALA A C 1
ATOM 773 O O . ALA A 1 101 ? -10.590 -0.154 5.818 1.00 92.81 101 ALA A O 1
ATOM 774 N N . VAL A 1 102 ? -8.899 -1.535 5.323 1.00 90.81 102 VAL A N 1
ATOM 775 C CA . VAL A 1 102 ? -8.894 -2.216 6.628 1.00 90.81 102 VAL A CA 1
ATOM 776 C C . VAL A 1 102 ? -8.626 -1.228 7.767 1.00 90.81 102 VAL A C 1
ATOM 778 O O . VAL A 1 102 ? -9.295 -1.297 8.795 1.00 90.81 102 VAL A O 1
ATOM 781 N N . GLY A 1 103 ? -7.702 -0.280 7.592 1.00 89.12 103 GLY A N 1
ATOM 782 C CA . GLY A 1 103 ? -7.424 0.775 8.570 1.00 89.12 103 GLY A CA 1
ATOM 783 C C . GLY A 1 103 ? -8.628 1.679 8.864 1.00 89.12 103 GLY A C 1
ATOM 784 O O . GLY A 1 103 ? -8.818 2.068 10.015 1.00 89.12 103 GLY A O 1
ATOM 785 N N . ILE A 1 104 ? -9.467 1.960 7.863 1.00 87.88 104 ILE A N 1
ATOM 786 C CA . ILE A 1 104 ? -10.704 2.744 8.021 1.00 87.88 104 ILE A CA 1
ATOM 787 C C . ILE A 1 104 ? -11.803 1.901 8.675 1.00 87.88 104 ILE A C 1
ATOM 789 O O . ILE A 1 104 ? -12.440 2.341 9.629 1.00 87.88 104 ILE A O 1
ATOM 793 N N . PHE A 1 105 ? -12.043 0.688 8.165 1.00 86.94 105 PHE A N 1
ATOM 794 C CA . PHE A 1 105 ? -13.154 -0.158 8.612 1.00 86.94 105 PHE A CA 1
ATOM 795 C C . PHE A 1 105 ? -12.932 -0.783 9.986 1.00 86.94 105 PHE A C 1
ATOM 797 O O . PHE A 1 105 ? -13.903 -1.119 10.670 1.00 86.94 105 PHE A O 1
ATOM 804 N N . LYS A 1 106 ? -11.678 -0.960 10.410 1.00 80.25 106 LYS A N 1
ATOM 805 C CA . LYS A 1 106 ? -11.361 -1.516 11.722 1.00 80.25 106 LYS A CA 1
ATOM 806 C C . LYS A 1 106 ? -11.850 -0.547 12.800 1.00 80.25 106 LYS A C 1
ATOM 808 O O . LYS A 1 106 ? -11.192 0.425 13.131 1.00 80.25 106 LYS A O 1
ATOM 813 N N . ARG A 1 107 ? -13.015 -0.802 13.386 1.00 72.50 107 ARG A N 1
ATOM 814 C CA . ARG A 1 107 ? -13.505 0.001 14.511 1.00 72.50 107 ARG A CA 1
ATOM 815 C C . ARG A 1 107 ? -12.581 -0.229 15.706 1.00 72.50 107 ARG A C 1
ATOM 817 O O . ARG A 1 107 ? -12.559 -1.323 16.262 1.00 72.50 107 ARG A O 1
ATOM 824 N N . THR A 1 108 ? -11.786 0.772 16.078 1.00 65.62 108 THR A N 1
ATOM 825 C CA . THR A 1 108 ? -11.128 0.773 17.387 1.00 65.62 108 THR A CA 1
ATOM 826 C C . THR A 1 108 ? -12.189 1.169 18.409 1.00 65.62 108 THR A C 1
ATOM 828 O O . THR A 1 108 ? -12.808 2.217 18.220 1.00 65.62 108 THR A O 1
ATOM 831 N N . PRO A 1 109 ? -12.438 0.378 19.464 1.00 61.84 109 PRO A N 1
ATOM 832 C CA . PRO A 1 109 ? -13.229 0.859 20.584 1.00 61.84 109 PRO A CA 1
ATOM 833 C C . PRO A 1 109 ? -12.534 2.107 21.128 1.00 61.84 109 PRO A C 1
ATOM 835 O O . PRO A 1 109 ? -11.376 2.039 21.547 1.00 61.84 109 PRO A O 1
ATOM 838 N N . VAL A 1 110 ? -13.204 3.255 21.052 1.00 60.44 110 VAL A N 1
ATOM 839 C CA . VAL A 1 110 ? -12.773 4.450 21.773 1.00 60.44 110 VAL A CA 1
ATOM 840 C C . VAL A 1 110 ? -12.933 4.081 23.242 1.00 60.44 110 VAL A C 1
ATOM 842 O O . VAL A 1 110 ? -14.043 3.803 23.695 1.00 60.44 110 VAL A O 1
ATOM 845 N N . ALA A 1 111 ? -11.818 3.916 23.953 1.00 58.91 111 ALA A N 1
ATOM 846 C CA . ALA A 1 111 ? -11.850 3.634 25.378 1.00 58.91 111 ALA A CA 1
ATOM 847 C C . ALA A 1 111 ? -12.381 4.891 26.075 1.00 58.91 111 ALA A C 1
ATOM 849 O O . ALA A 1 111 ? -11.636 5.836 26.328 1.00 58.91 111 ALA A O 1
ATOM 850 N N . ASN A 1 112 ? -13.692 4.915 26.309 1.00 58.50 112 ASN A N 1
ATOM 851 C CA . ASN A 1 112 ? -14.363 5.930 27.105 1.00 58.50 112 ASN A CA 1
ATOM 852 C C . ASN A 1 112 ? -13.863 5.782 28.548 1.00 58.50 112 ASN A C 1
ATOM 854 O O . ASN A 1 112 ? -14.413 5.008 29.326 1.00 58.50 112 ASN A O 1
ATOM 858 N N . ASN A 1 113 ? -12.785 6.481 28.901 1.00 62.09 113 ASN A N 1
ATOM 859 C CA . ASN A 1 113 ? -12.261 6.520 30.266 1.00 62.09 113 ASN A CA 1
ATOM 860 C C . ASN A 1 113 ? -13.124 7.453 31.137 1.00 62.09 113 ASN A C 1
ATOM 862 O O . ASN A 1 113 ? -12.642 8.480 31.609 1.00 62.09 113 ASN A O 1
ATOM 866 N N . SER A 1 114 ? -14.408 7.127 31.304 1.00 61.97 114 SER A N 1
ATOM 867 C CA . SER A 1 114 ? -15.355 7.896 32.123 1.00 61.97 114 SER A CA 1
ATOM 868 C C . SER A 1 114 ? -15.692 7.254 33.471 1.00 61.97 114 SER A C 1
ATOM 870 O O . SER A 1 114 ? -16.593 7.746 34.140 1.00 61.97 114 SER A O 1
ATOM 872 N N . GLU A 1 115 ? -14.999 6.196 33.903 1.00 57.62 115 GLU A N 1
ATOM 873 C CA . GLU A 1 115 ? -15.247 5.570 35.211 1.00 57.62 115 GLU A CA 1
ATOM 874 C C . GLU A 1 115 ? -13.941 5.106 35.878 1.00 57.62 115 GLU A C 1
ATOM 876 O O . GLU A 1 115 ? -13.451 4.010 35.608 1.00 57.62 115 GLU A O 1
ATOM 881 N N . ALA A 1 116 ? -13.382 5.968 36.735 1.00 40.72 116 ALA A N 1
ATOM 882 C CA . ALA A 1 116 ? -12.661 5.634 37.971 1.00 40.72 116 ALA A CA 1
ATOM 883 C C . ALA A 1 116 ? -12.488 6.903 38.822 1.00 40.72 116 ALA A C 1
ATOM 885 O O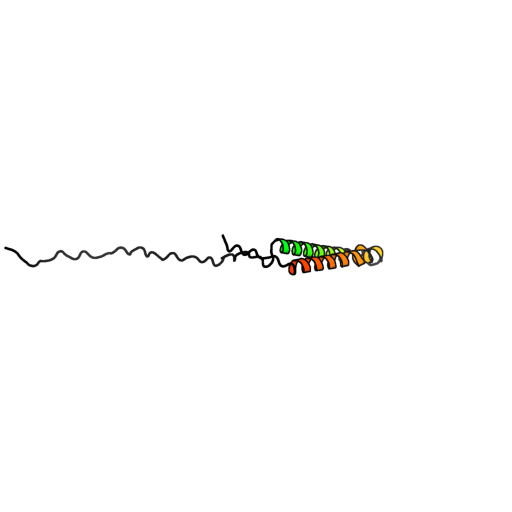 . ALA A 1 116 ? -11.971 7.906 38.277 1.00 40.72 116 ALA A O 1
#

Secondary structure (DSSP, 8-state):
--------PPP------PPP-----------S--------SS-HHHHHHHHHHHHHHHHHHHHHH----SSTTS--HHHHS-HIIIIIHHHHHHHHHHHHHHHHHS----------

Radius of gyration: 39.74 Å; chains: 1; bounding box: 48×80×119 Å